Protein AF-A0A4Y9ZJU9-F1 (afdb_monomer_lite)

pLDDT: mean 82.93, std 13.5, range [43.5, 96.81]

Radius of gyration: 19.26 Å; chains: 1; bounding box: 42×37×60 Å

Foldseek 3Di:
DDDPPDDDDDPLQCCLCVVVVHDPPDPVSVLSSLQVVLQVVLVVVQVVLCVLPVPDRLPLSNVLSNLVSVLVVVVVVVVVVCVVVVNDDPCCVVVVVVSVVVSCLASVCSNVVSCVVSVVDAQVVNQAHPPCCVPVVCRGDDHD

Sequence (144 aa):
MYDEYKVPQTIARSIAWDVFRVKKGLLTSRYIQLYLCFAMSGFFHWMAAKLAYPEKTFYNTFAGFIWQASGIVIEDFAIWAGRKAGFTSPNWKYLGYVWFLVFISWSAPLYFDDCVEGGWLRPETWPVSLIHGVWKGEWKANTV

Secondary structure (DSSP, 8-state):
------PPPPHHHHIIIIIS-PPTT-HHHHHHHHHHHHHHHHHHHHHHHHHH-TT---HHHHHHHHHHHHHHHHHHHHHHHHHHTT---TTHHHHHHHHHHHHHHHHTHHHHHHHHHTTSS-GGGS---HHHHHHHS--SPPP-

Organism: NCBI:txid135208

Structure (mmCIF, N/CA/C/O backbone):
data_AF-A0A4Y9ZJU9-F1
#
_entry.id   AF-A0A4Y9ZJU9-F1
#
loop_
_atom_site.group_PDB
_atom_site.id
_atom_site.type_symbol
_atom_site.label_atom_id
_atom_site.label_alt_id
_atom_site.label_comp_id
_atom_site.label_asym_id
_atom_site.label_entity_id
_atom_site.label_seq_id
_atom_site.pdbx_PDB_ins_code
_atom_site.Cartn_x
_atom_site.Cartn_y
_atom_site.Cartn_z
_atom_site.occupancy
_atom_site.B_iso_or_equiv
_atom_site.auth_seq_id
_atom_site.auth_comp_id
_atom_site.auth_asym_id
_atom_site.auth_atom_id
_atom_site.pdbx_PDB_model_num
ATOM 1 N N . MET A 1 1 ? 17.619 14.387 37.044 1.00 44.12 1 MET A N 1
ATOM 2 C CA . MET A 1 1 ? 16.637 14.936 36.090 1.00 44.12 1 MET A CA 1
ATOM 3 C C . MET A 1 1 ? 16.894 14.214 34.780 1.00 44.12 1 MET A C 1
ATOM 5 O O . MET A 1 1 ? 17.839 14.563 34.093 1.00 44.12 1 MET A O 1
ATOM 9 N N . TYR A 1 2 ? 16.214 13.091 34.544 1.00 45.31 2 TYR A N 1
ATOM 10 C CA . TYR A 1 2 ? 16.385 12.342 33.299 1.00 45.31 2 TYR A CA 1
ATOM 11 C C . TYR A 1 2 ? 15.581 13.067 32.226 1.00 45.31 2 TYR A C 1
ATOM 13 O O . TYR A 1 2 ? 14.374 13.232 32.397 1.00 45.31 2 TYR A O 1
ATOM 21 N N . ASP A 1 3 ? 16.257 13.539 31.180 1.00 52.69 3 ASP A N 1
ATOM 22 C CA . ASP A 1 3 ? 15.590 14.006 29.971 1.00 52.69 3 ASP A CA 1
ATOM 23 C C . ASP A 1 3 ? 14.686 12.878 29.471 1.00 52.69 3 ASP A C 1
ATOM 25 O O . ASP A 1 3 ? 15.123 11.745 29.253 1.00 52.69 3 ASP A O 1
ATOM 29 N N . GLU A 1 4 ? 13.398 13.179 29.366 1.00 59.72 4 GLU A N 1
ATOM 30 C CA . GLU A 1 4 ? 12.387 12.267 28.860 1.00 59.72 4 GLU A CA 1
ATOM 31 C C . GLU A 1 4 ? 12.758 11.947 27.405 1.00 59.72 4 GLU A C 1
ATOM 33 O O . GLU A 1 4 ? 12.614 12.792 26.520 1.00 59.72 4 GLU A O 1
ATOM 38 N N . TYR A 1 5 ? 13.313 10.754 27.157 1.00 53.00 5 TYR A N 1
ATOM 39 C CA . TYR A 1 5 ? 13.677 10.303 25.815 1.00 53.00 5 TYR A CA 1
ATOM 40 C C . TYR A 1 5 ? 12.421 10.322 24.936 1.00 53.00 5 TYR A C 1
ATOM 42 O O . TYR A 1 5 ? 11.591 9.409 24.964 1.00 53.00 5 TYR A O 1
ATOM 50 N N . LYS A 1 6 ? 12.251 11.401 24.166 1.00 62.03 6 LYS A N 1
ATOM 51 C CA . LYS A 1 6 ? 11.165 11.523 23.200 1.00 62.03 6 LYS A CA 1
ATOM 52 C C . LYS A 1 6 ? 11.456 10.550 22.075 1.00 62.03 6 LYS A C 1
ATOM 54 O O . LYS A 1 6 ? 12.352 10.778 21.267 1.00 62.03 6 LYS A O 1
ATOM 59 N N . VAL A 1 7 ? 10.680 9.469 22.035 1.00 66.00 7 VAL A N 1
ATOM 60 C CA . VAL A 1 7 ? 10.719 8.495 20.944 1.00 66.00 7 VAL A CA 1
ATOM 61 C C . VAL A 1 7 ? 10.653 9.257 19.614 1.00 66.00 7 VAL A C 1
ATOM 63 O O . VAL A 1 7 ? 9.692 10.014 19.415 1.00 66.00 7 VAL A O 1
ATOM 66 N N . PRO A 1 8 ? 11.647 9.097 18.719 1.00 70.94 8 PRO A N 1
ATOM 67 C CA . PRO A 1 8 ? 11.668 9.816 17.458 1.00 70.94 8 PRO A CA 1
ATOM 68 C C . PRO A 1 8 ? 10.382 9.541 16.680 1.00 70.94 8 PRO A C 1
ATOM 70 O O . PRO A 1 8 ? 9.930 8.399 16.545 1.00 70.94 8 PRO A O 1
ATOM 73 N N . GLN A 1 9 ? 9.745 10.610 16.208 1.00 71.12 9 GLN A N 1
ATOM 74 C CA . GLN A 1 9 ? 8.537 10.481 15.410 1.00 71.12 9 GLN A CA 1
ATOM 75 C C . GLN A 1 9 ? 8.895 9.963 14.017 1.00 71.12 9 GLN A C 1
ATOM 77 O O . GLN A 1 9 ? 9.871 10.387 13.407 1.00 71.12 9 GLN A O 1
ATOM 82 N N . THR A 1 10 ? 8.084 9.049 13.489 1.00 79.88 10 THR A N 1
ATOM 83 C CA . THR A 1 10 ? 8.175 8.650 12.081 1.00 79.88 10 THR A CA 1
ATOM 84 C C . THR A 1 10 ? 7.789 9.827 11.184 1.00 79.88 10 THR A C 1
ATOM 86 O O . THR A 1 10 ? 6.868 10.561 11.542 1.00 79.88 10 THR A O 1
ATOM 89 N N . ILE A 1 11 ? 8.362 9.931 9.982 1.00 77.75 11 ILE A N 1
ATOM 90 C CA . ILE A 1 11 ? 8.065 11.002 9.006 1.00 77.75 11 ILE A CA 1
ATOM 91 C C . ILE A 1 11 ? 6.551 11.193 8.793 1.00 77.75 11 ILE A C 1
ATOM 93 O O . ILE A 1 11 ? 6.051 12.314 8.815 1.00 77.75 11 ILE A O 1
ATOM 97 N N . ALA A 1 12 ? 5.788 10.099 8.693 1.00 74.75 12 ALA A N 1
ATOM 98 C CA . ALA A 1 12 ? 4.332 10.156 8.538 1.00 74.75 12 ALA A CA 1
ATOM 99 C C . ALA A 1 12 ? 3.606 10.831 9.724 1.00 74.75 12 ALA A C 1
ATOM 101 O O . ALA A 1 12 ? 2.609 11.523 9.524 1.00 74.75 12 ALA A O 1
ATOM 102 N N . ARG A 1 13 ? 4.106 10.659 10.957 1.00 75.81 13 ARG A N 1
ATOM 103 C CA . ARG A 1 13 ? 3.551 11.285 12.172 1.00 75.81 13 ARG A CA 1
ATOM 104 C C . ARG A 1 13 ? 3.852 12.773 12.205 1.00 75.81 13 ARG A C 1
ATOM 106 O O . ARG A 1 13 ? 2.933 13.547 12.448 1.00 75.81 13 ARG A O 1
ATOM 113 N N . SER A 1 14 ? 5.084 13.154 11.878 1.00 74.44 14 SER A N 1
ATOM 114 C CA . SER A 1 14 ? 5.472 14.562 11.793 1.00 74.44 14 SER A CA 1
ATOM 115 C C . SER A 1 14 ? 4.656 15.301 10.735 1.00 74.44 14 SER A C 1
ATOM 117 O O . SER A 1 14 ? 4.092 16.353 11.007 1.00 74.44 14 SER A O 1
ATOM 119 N N . ILE A 1 15 ? 4.461 14.718 9.548 1.00 74.81 15 ILE A N 1
ATOM 120 C CA . ILE A 1 15 ? 3.600 15.335 8.529 1.00 74.81 15 ILE A CA 1
ATOM 121 C C . ILE A 1 15 ? 2.142 15.432 9.025 1.00 74.81 15 ILE A C 1
ATOM 123 O O . ILE A 1 15 ? 1.509 16.480 8.903 1.00 74.81 15 ILE A O 1
ATOM 127 N N . ALA A 1 16 ? 1.587 14.380 9.630 1.00 72.88 16 ALA A N 1
ATOM 128 C CA . ALA A 1 16 ? 0.199 14.405 10.095 1.00 72.88 16 ALA A CA 1
ATOM 129 C C . ALA A 1 16 ? -0.056 15.408 11.239 1.00 72.88 16 ALA A C 1
ATOM 131 O O . ALA A 1 16 ? -1.115 16.042 11.274 1.00 72.88 16 ALA A O 1
ATOM 132 N N . TRP A 1 17 ? 0.872 15.534 12.189 1.00 76.56 17 TRP A N 1
ATOM 133 C CA . TRP A 1 17 ? 0.678 16.331 13.405 1.00 76.56 17 TRP A CA 1
ATOM 134 C C . TRP A 1 17 ? 1.273 17.730 13.306 1.00 76.56 17 TRP A C 1
ATOM 136 O O . TRP A 1 17 ? 0.647 18.673 13.779 1.00 76.56 17 TRP A O 1
ATOM 146 N N . ASP A 1 18 ? 2.424 17.882 12.658 1.00 75.62 18 ASP A N 1
ATOM 147 C CA . ASP A 1 18 ? 3.143 19.156 12.622 1.00 75.62 18 ASP A CA 1
ATOM 148 C C . ASP A 1 18 ? 2.780 19.966 11.368 1.00 75.62 18 ASP A C 1
ATOM 150 O O . ASP A 1 18 ? 2.595 21.180 11.454 1.00 75.62 18 ASP A O 1
ATOM 154 N N . VAL A 1 19 ? 2.590 19.302 10.218 1.00 77.19 19 VAL A N 1
ATOM 155 C CA . VAL A 1 19 ? 2.203 19.969 8.957 1.00 77.19 19 VAL A CA 1
ATOM 156 C C . VAL A 1 19 ? 0.686 20.109 8.856 1.00 77.19 19 VAL A C 1
ATOM 158 O O . VAL A 1 19 ? 0.167 21.219 8.767 1.00 77.19 19 VAL A O 1
ATOM 161 N N . PHE A 1 20 ? -0.047 18.995 8.922 1.00 72.50 20 PHE A N 1
ATOM 162 C CA . PHE A 1 20 ? -1.508 19.013 8.786 1.00 72.50 20 PHE A CA 1
ATOM 163 C C . PHE A 1 20 ? -2.251 19.371 10.082 1.00 72.50 20 PHE A C 1
ATOM 165 O O . PHE A 1 20 ? -3.473 19.518 10.057 1.00 72.50 20 PHE A O 1
ATOM 172 N N . ARG A 1 21 ? -1.542 19.515 11.214 1.00 78.06 21 ARG A N 1
ATOM 173 C CA . ARG A 1 21 ? -2.106 19.875 12.532 1.00 78.06 21 ARG A CA 1
ATOM 174 C C . ARG A 1 21 ? -3.292 19.010 12.966 1.00 78.06 21 ARG A C 1
ATOM 176 O O . ARG A 1 21 ? -4.175 19.457 13.701 1.00 78.06 21 ARG A O 1
ATOM 183 N N . VAL A 1 22 ? -3.330 17.752 12.528 1.00 74.50 22 VAL A N 1
ATOM 184 C CA . VAL A 1 22 ? -4.433 16.848 12.859 1.00 74.50 22 VAL A CA 1
ATOM 185 C C . VAL A 1 22 ? -4.264 16.365 14.292 1.00 74.50 22 VAL A C 1
ATOM 187 O O . VAL A 1 22 ? -3.203 15.863 14.664 1.00 74.50 22 VAL A O 1
ATOM 190 N N . LYS A 1 23 ? -5.327 16.466 15.101 1.00 74.62 23 LYS A N 1
ATOM 191 C CA . LYS A 1 23 ? -5.296 15.977 16.484 1.00 74.62 23 LYS A CA 1
ATOM 192 C C . LYS A 1 23 ? -4.932 14.489 16.517 1.00 74.62 23 LYS A C 1
ATOM 194 O O . LYS A 1 23 ? -5.536 13.658 15.831 1.00 74.62 23 LYS A O 1
ATOM 199 N N . LYS A 1 24 ? -3.954 14.160 17.360 1.00 70.06 24 LYS A N 1
ATOM 200 C CA . LYS A 1 24 ? -3.533 12.785 17.636 1.00 70.06 24 LYS A CA 1
ATOM 201 C C . LYS A 1 24 ? -4.725 11.962 18.137 1.00 70.06 24 LYS A C 1
ATOM 203 O O . LYS A 1 24 ? -5.516 12.437 18.944 1.00 70.06 24 LYS A O 1
ATOM 208 N N . GLY A 1 25 ? -4.846 10.729 17.647 1.00 70.62 25 GLY A N 1
ATOM 209 C CA . GLY A 1 25 ? -5.914 9.800 18.036 1.00 70.62 25 GLY A CA 1
ATOM 210 C C . GLY A 1 25 ? -7.193 9.880 17.194 1.00 70.62 25 GLY A C 1
ATOM 211 O O . GLY A 1 25 ? -8.050 9.015 17.337 1.00 70.62 25 GLY A O 1
ATOM 212 N N . LEU A 1 26 ? -7.320 10.849 16.278 1.00 79.94 26 LEU A N 1
ATOM 213 C CA . LEU A 1 26 ? -8.428 10.868 15.317 1.00 79.94 26 LEU A CA 1
ATOM 214 C C . LEU A 1 26 ? -8.228 9.835 14.198 1.00 79.94 26 LEU A C 1
ATOM 216 O O . LEU A 1 26 ? -7.110 9.648 13.711 1.00 79.94 26 LEU A O 1
ATOM 220 N N . LEU A 1 27 ? -9.330 9.248 13.713 1.00 84.06 27 LEU A N 1
ATOM 221 C CA . LEU A 1 27 ? -9.330 8.351 12.544 1.00 84.06 27 LEU A CA 1
ATOM 222 C C . LEU A 1 27 ? -8.702 9.012 11.310 1.00 84.06 27 LEU A C 1
ATOM 224 O O . LEU A 1 27 ? -7.923 8.382 10.601 1.00 84.06 27 LEU A O 1
ATOM 228 N N . THR A 1 28 ? -8.948 10.307 11.109 1.00 79.94 28 THR A N 1
ATOM 229 C CA . THR A 1 28 ? -8.325 11.093 10.036 1.00 79.94 28 THR A CA 1
ATOM 230 C C . THR A 1 28 ? -6.800 11.113 10.152 1.00 79.94 28 THR A C 1
ATOM 232 O O . THR A 1 28 ? -6.108 10.964 9.151 1.00 79.94 28 THR A O 1
ATOM 235 N N . SER A 1 29 ? -6.254 11.220 11.371 1.00 81.75 29 SER A N 1
ATOM 236 C CA . SER A 1 29 ? -4.803 11.172 11.596 1.00 81.75 29 SER A CA 1
ATOM 237 C C . SER A 1 29 ? -4.229 9.801 11.238 1.00 81.75 29 SER A C 1
ATOM 239 O O . SER A 1 29 ? -3.146 9.727 10.658 1.00 81.75 29 SER A O 1
ATOM 241 N N . ARG A 1 30 ? -4.964 8.721 11.545 1.00 87.50 30 ARG A N 1
ATOM 242 C CA . ARG A 1 30 ? -4.581 7.350 11.181 1.00 87.50 30 ARG A CA 1
ATOM 243 C C . ARG A 1 30 ? -4.533 7.175 9.665 1.00 87.50 30 ARG A C 1
ATOM 245 O O . ARG A 1 30 ? -3.534 6.680 9.157 1.00 87.50 30 ARG A O 1
ATOM 252 N N . TYR A 1 31 ? -5.570 7.603 8.948 1.00 91.50 31 TYR A N 1
ATOM 253 C CA . TYR A 1 31 ? -5.626 7.434 7.495 1.00 91.50 31 TYR A CA 1
ATOM 254 C C . TYR A 1 31 ? -4.634 8.327 6.754 1.00 91.50 31 TYR A C 1
ATOM 256 O O . TYR A 1 31 ? -4.002 7.856 5.818 1.00 91.50 31 TYR A O 1
ATOM 264 N N . ILE A 1 32 ? -4.398 9.561 7.208 1.00 88.19 32 ILE A N 1
ATOM 265 C CA . ILE A 1 32 ? -3.332 10.401 6.641 1.00 88.19 32 ILE A CA 1
ATOM 266 C C . ILE A 1 32 ? -1.972 9.715 6.796 1.00 88.19 32 ILE A C 1
ATOM 268 O O . ILE A 1 32 ? -1.235 9.604 5.823 1.00 88.19 32 ILE A O 1
ATOM 272 N N . GLN A 1 33 ? -1.650 9.195 7.985 1.00 87.31 33 GLN A N 1
ATOM 273 C CA . GLN A 1 33 ? -0.395 8.464 8.200 1.00 87.31 33 GLN A CA 1
ATOM 274 C C . GLN A 1 33 ? -0.293 7.210 7.325 1.00 87.31 33 GLN A C 1
ATOM 276 O O . GLN A 1 33 ? 0.777 6.937 6.788 1.00 87.31 33 GLN A O 1
ATOM 281 N N . LEU A 1 34 ? -1.398 6.475 7.167 1.00 93.81 34 LEU A N 1
ATOM 282 C CA . LEU A 1 34 ? -1.476 5.284 6.325 1.00 93.81 34 LEU A CA 1
ATOM 283 C C . LEU A 1 34 ? -1.172 5.618 4.860 1.00 93.81 34 LEU A C 1
ATOM 285 O O . LEU A 1 34 ? -0.241 5.057 4.285 1.00 93.81 34 LEU A O 1
ATOM 289 N N . TYR A 1 35 ? -1.902 6.573 4.278 1.00 94.94 35 TYR A N 1
ATOM 290 C CA . TYR A 1 35 ? -1.689 6.988 2.892 1.00 94.94 35 TYR A CA 1
ATOM 291 C C . TYR A 1 35 ? -0.304 7.597 2.686 1.00 94.94 35 TYR A C 1
ATOM 293 O O . TYR A 1 35 ? 0.332 7.287 1.689 1.00 94.94 35 TYR A O 1
ATOM 301 N N . LEU A 1 36 ? 0.207 8.398 3.626 1.00 92.81 36 LEU A N 1
ATOM 302 C CA . LEU A 1 36 ? 1.567 8.937 3.534 1.00 92.81 36 LEU A CA 1
ATOM 303 C C . LEU A 1 36 ? 2.627 7.837 3.576 1.00 92.81 36 LEU A C 1
ATOM 305 O O . LEU A 1 36 ? 3.599 7.907 2.832 1.00 92.81 36 LEU A O 1
ATOM 309 N N . CYS A 1 37 ? 2.457 6.823 4.426 1.00 93.19 37 CYS A N 1
ATOM 310 C CA . CYS A 1 37 ? 3.390 5.704 4.513 1.00 93.19 37 CYS A CA 1
ATOM 311 C C . CYS A 1 37 ? 3.478 4.953 3.178 1.00 93.19 37 CYS A C 1
ATOM 313 O O . CYS A 1 37 ? 4.575 4.779 2.642 1.00 93.19 37 CYS A O 1
ATOM 315 N N . PHE A 1 38 ? 2.328 4.593 2.603 1.00 96.25 38 PHE A N 1
ATOM 316 C CA . PHE A 1 38 ? 2.274 3.918 1.308 1.00 96.25 38 PHE A CA 1
ATOM 317 C C . PHE A 1 38 ? 2.706 4.820 0.149 1.00 96.25 38 PHE A C 1
ATOM 319 O O . PHE A 1 38 ? 3.460 4.369 -0.705 1.00 96.25 38 PHE A O 1
ATOM 326 N N . ALA A 1 39 ? 2.317 6.096 0.142 1.00 95.75 39 ALA A N 1
ATOM 327 C CA . ALA A 1 39 ? 2.737 7.050 -0.881 1.00 95.75 39 ALA A CA 1
ATOM 328 C C . ALA A 1 39 ? 4.257 7.249 -0.877 1.00 95.75 39 ALA A C 1
ATOM 330 O O . ALA A 1 39 ? 4.876 7.198 -1.932 1.00 95.75 39 ALA A O 1
ATOM 331 N N . MET A 1 40 ? 4.888 7.413 0.292 1.00 95.06 40 MET A N 1
ATOM 332 C CA . MET A 1 40 ? 6.350 7.512 0.370 1.00 95.06 40 MET A CA 1
ATOM 333 C C . MET A 1 40 ? 7.021 6.221 -0.103 1.00 95.06 40 MET A C 1
ATOM 335 O O . MET A 1 40 ? 7.969 6.277 -0.880 1.00 95.06 40 MET A O 1
ATOM 339 N N . SER A 1 41 ? 6.522 5.058 0.327 1.00 94.62 41 SER A N 1
ATOM 340 C CA . SER A 1 41 ? 7.080 3.771 -0.095 1.00 94.62 41 SER A CA 1
ATOM 341 C C . SER A 1 41 ? 6.964 3.568 -1.610 1.00 94.62 41 SER A C 1
ATOM 343 O O . SER A 1 41 ? 7.963 3.262 -2.262 1.00 94.62 41 SER A O 1
ATOM 345 N N . GLY A 1 42 ? 5.789 3.830 -2.187 1.00 95.38 42 GLY A N 1
ATOM 346 C CA . GLY A 1 42 ? 5.562 3.761 -3.627 1.00 95.38 42 GLY A CA 1
ATOM 347 C C . GLY A 1 42 ? 6.393 4.778 -4.401 1.00 95.38 42 GLY A C 1
ATOM 348 O O . GLY A 1 42 ? 6.930 4.445 -5.452 1.00 95.38 42 GLY A O 1
ATOM 349 N N . PHE A 1 43 ? 6.562 5.993 -3.871 1.00 96.12 43 PHE A N 1
ATOM 350 C CA . PHE A 1 43 ? 7.393 7.026 -4.488 1.00 96.12 43 PHE A CA 1
ATOM 351 C C . PHE A 1 43 ? 8.856 6.589 -4.582 1.00 96.12 43 PHE A C 1
ATOM 353 O O . PHE A 1 43 ? 9.464 6.743 -5.636 1.00 96.12 43 PHE A O 1
ATOM 360 N N . PHE A 1 44 ? 9.415 5.992 -3.523 1.00 96.06 44 PHE A N 1
ATOM 361 C CA . PHE A 1 44 ? 10.789 5.488 -3.563 1.00 96.06 44 PHE A CA 1
ATOM 362 C C . PHE A 1 44 ? 10.964 4.327 -4.547 1.00 96.06 44 PHE A C 1
ATOM 364 O O . PHE A 1 44 ? 11.957 4.310 -5.272 1.00 96.06 44 PHE A O 1
ATOM 371 N N . HIS A 1 45 ? 10.003 3.399 -4.627 1.00 94.62 45 HIS A N 1
ATOM 372 C CA . HIS A 1 45 ? 10.049 2.309 -5.611 1.00 94.62 45 HIS A CA 1
ATOM 373 C C . HIS A 1 45 ? 9.944 2.837 -7.045 1.00 94.62 45 HIS A C 1
ATOM 375 O O . HIS A 1 45 ? 10.750 2.469 -7.896 1.00 94.62 45 HIS A O 1
ATOM 381 N N . TRP A 1 46 ? 9.004 3.749 -7.295 1.00 95.12 46 TRP A N 1
ATOM 382 C CA . TRP A 1 46 ? 8.847 4.409 -8.588 1.00 95.12 46 TRP A CA 1
ATOM 383 C C . TRP A 1 46 ? 10.101 5.194 -8.991 1.00 95.12 46 TRP A C 1
ATOM 385 O O . TRP A 1 46 ? 10.577 5.066 -10.114 1.00 95.12 46 TRP A O 1
ATOM 395 N N . MET A 1 47 ? 10.677 5.973 -8.072 1.00 95.50 47 MET A N 1
ATOM 396 C CA . MET A 1 47 ? 11.880 6.761 -8.333 1.00 95.50 47 MET A CA 1
ATOM 397 C C . MET A 1 47 ? 13.080 5.860 -8.642 1.00 95.50 47 MET A C 1
ATOM 399 O O . MET A 1 47 ? 13.807 6.129 -9.594 1.00 95.50 47 MET A O 1
ATOM 403 N N . ALA A 1 48 ? 13.273 4.774 -7.887 1.00 93.31 48 ALA A N 1
ATOM 404 C CA . ALA A 1 48 ? 14.329 3.801 -8.162 1.00 93.31 48 ALA A CA 1
ATOM 405 C C 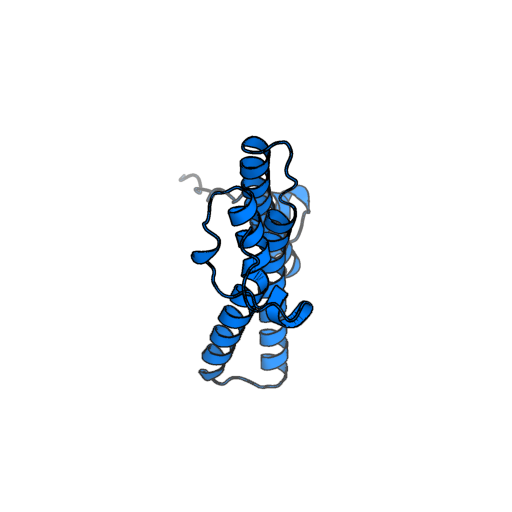. ALA A 1 48 ? 14.161 3.157 -9.550 1.00 93.31 48 ALA A C 1
ATOM 407 O O . ALA A 1 48 ? 15.121 3.086 -10.316 1.00 93.31 48 ALA A O 1
ATOM 408 N N . ALA A 1 49 ? 12.933 2.767 -9.899 1.00 91.81 49 ALA A N 1
ATOM 409 C CA . ALA A 1 49 ? 12.591 2.221 -11.207 1.00 91.81 49 ALA A CA 1
ATOM 410 C C . ALA A 1 49 ? 12.869 3.224 -12.342 1.00 91.81 49 ALA A C 1
ATOM 412 O O . ALA A 1 49 ? 13.531 2.894 -13.325 1.00 91.81 49 ALA A O 1
ATOM 413 N N . LYS A 1 50 ? 12.435 4.478 -12.174 1.00 92.31 50 LYS A N 1
ATOM 414 C CA . LYS A 1 50 ? 12.625 5.564 -13.143 1.00 92.31 50 LYS A CA 1
ATOM 415 C C . LYS A 1 50 ? 14.095 5.944 -13.335 1.00 92.31 50 LYS A C 1
ATOM 417 O O . LYS A 1 50 ? 14.478 6.316 -14.437 1.00 92.31 50 LYS A O 1
ATOM 422 N N . LEU A 1 51 ? 14.917 5.849 -12.288 1.00 93.81 51 LEU A N 1
ATOM 423 C CA . LEU A 1 51 ? 16.365 6.059 -12.388 1.00 93.81 51 LEU A CA 1
ATOM 424 C C . LEU A 1 51 ? 17.062 4.926 -13.151 1.00 93.81 51 LEU A C 1
ATOM 426 O O . LEU A 1 51 ? 18.035 5.187 -13.851 1.00 93.81 51 LEU A O 1
ATOM 430 N N . ALA A 1 52 ? 16.567 3.691 -13.030 1.00 92.44 52 ALA A N 1
ATOM 431 C CA . ALA A 1 52 ? 17.090 2.548 -13.774 1.00 92.44 52 ALA A CA 1
ATOM 432 C C . ALA A 1 52 ? 16.670 2.566 -15.255 1.00 92.44 52 ALA A C 1
ATOM 434 O O . ALA A 1 52 ? 17.486 2.241 -16.114 1.00 92.44 52 ALA A O 1
ATOM 435 N N . TYR A 1 53 ? 15.430 2.977 -15.549 1.00 92.88 53 TYR A N 1
ATOM 436 C CA . TYR A 1 53 ? 14.875 3.056 -16.907 1.00 92.88 53 TYR A CA 1
ATOM 437 C C . TYR A 1 53 ? 14.145 4.394 -17.132 1.00 92.88 53 TYR A C 1
ATOM 439 O O . TYR A 1 53 ? 12.918 4.479 -16.982 1.00 92.88 53 TYR A O 1
ATOM 447 N N . PRO A 1 54 ? 14.881 5.469 -17.473 1.00 91.56 54 PRO A N 1
ATOM 448 C CA . PRO A 1 54 ? 14.330 6.819 -17.623 1.00 91.56 54 PRO A CA 1
ATOM 449 C C . PRO A 1 54 ? 13.241 6.954 -18.690 1.00 91.56 54 PRO A C 1
ATOM 451 O O . PRO A 1 54 ? 12.412 7.861 -18.615 1.00 91.56 54 PRO A O 1
ATOM 454 N N . GLU A 1 55 ? 13.206 6.063 -19.672 1.00 91.00 55 GLU A N 1
ATOM 455 C CA . GLU A 1 55 ? 12.231 6.029 -20.759 1.00 91.00 55 GLU A CA 1
ATOM 456 C C . GLU A 1 55 ? 10.868 5.444 -20.348 1.00 91.00 55 GLU A C 1
ATOM 458 O O . GLU A 1 55 ? 9.859 5.751 -20.981 1.00 91.00 55 GLU A O 1
ATOM 463 N N . LYS A 1 56 ? 10.801 4.673 -19.254 1.00 88.62 56 LYS A N 1
ATOM 464 C CA . LYS A 1 56 ? 9.577 3.993 -18.786 1.00 88.62 56 LYS A CA 1
ATOM 465 C C . LYS A 1 56 ? 8.831 4.800 -17.730 1.00 88.62 56 LYS A C 1
ATOM 467 O O . LYS A 1 56 ? 9.417 5.639 -17.046 1.00 88.62 56 LYS A O 1
ATOM 472 N N . THR A 1 57 ? 7.517 4.613 -17.602 1.00 87.88 57 THR A N 1
ATOM 473 C CA . THR A 1 57 ? 6.699 5.432 -16.679 1.00 87.88 57 THR A CA 1
ATOM 474 C C . THR A 1 57 ? 6.587 4.840 -15.277 1.00 87.88 57 THR A C 1
ATOM 476 O O . THR A 1 57 ? 6.640 5.606 -14.314 1.00 87.88 57 THR A O 1
ATOM 479 N N . PHE A 1 58 ? 6.444 3.515 -15.166 1.00 89.12 58 PHE A N 1
ATOM 480 C CA . PHE A 1 58 ? 6.210 2.775 -13.919 1.00 89.12 58 PHE A CA 1
ATOM 481 C C . PHE A 1 58 ? 5.068 3.338 -13.051 1.00 89.12 58 PHE A C 1
ATOM 483 O O . PHE A 1 58 ? 5.137 3.369 -11.820 1.00 89.12 58 PHE A O 1
ATOM 490 N N . TYR A 1 59 ? 4.020 3.865 -13.693 1.00 87.94 59 TYR A N 1
ATOM 491 C CA . TYR A 1 59 ? 2.886 4.471 -12.989 1.00 87.94 59 TYR A CA 1
ATOM 492 C C . TYR A 1 59 ? 2.169 3.461 -12.083 1.00 87.94 59 TYR A C 1
ATOM 494 O O . TYR A 1 59 ? 1.731 3.816 -10.981 1.00 87.94 59 TYR A O 1
ATOM 502 N N . ASN A 1 60 ? 2.070 2.204 -12.526 1.00 89.44 60 ASN A N 1
ATOM 503 C CA . ASN A 1 60 ? 1.327 1.184 -11.801 1.00 89.44 60 ASN A CA 1
ATOM 504 C C . ASN A 1 60 ? 2.012 0.839 -10.474 1.00 89.44 60 ASN A C 1
ATOM 506 O O . ASN A 1 60 ? 1.317 0.607 -9.489 1.00 89.44 60 ASN A O 1
ATOM 510 N N . THR A 1 61 ? 3.345 0.927 -10.405 1.00 91.81 61 THR A N 1
ATOM 511 C CA . THR A 1 61 ? 4.129 0.768 -9.177 1.00 91.81 61 THR A CA 1
ATOM 512 C C . THR A 1 61 ? 3.608 1.712 -8.105 1.00 91.81 61 THR A C 1
ATOM 514 O O . THR A 1 61 ? 3.182 1.262 -7.046 1.00 91.81 61 THR A O 1
ATOM 517 N N . PHE A 1 62 ? 3.558 3.020 -8.374 1.00 93.62 62 PHE A N 1
ATOM 518 C CA . PHE A 1 62 ? 3.056 3.984 -7.393 1.00 93.62 62 PHE A CA 1
ATOM 519 C C . PHE A 1 62 ? 1.574 3.743 -7.063 1.00 93.62 62 PHE A C 1
ATOM 521 O O . PHE A 1 62 ? 1.194 3.725 -5.888 1.00 93.62 62 PHE A O 1
ATOM 528 N N . ALA A 1 63 ? 0.744 3.503 -8.085 1.00 93.12 63 ALA A N 1
ATOM 529 C CA . ALA A 1 63 ? -0.679 3.229 -7.905 1.00 93.12 63 ALA A CA 1
ATOM 530 C C . ALA A 1 63 ? -0.932 1.986 -7.031 1.00 93.12 63 ALA A C 1
ATOM 532 O O . ALA A 1 63 ? -1.811 2.011 -6.171 1.00 93.12 63 ALA A O 1
ATOM 533 N N . GLY A 1 64 ? -0.136 0.927 -7.193 1.00 92.06 64 GLY A N 1
ATOM 534 C CA . GLY A 1 64 ? -0.224 -0.314 -6.427 1.00 92.06 64 GLY A CA 1
ATOM 535 C C . GLY A 1 64 ? -0.029 -0.093 -4.930 1.00 92.06 64 GLY A C 1
ATOM 536 O O . GLY A 1 64 ? -0.794 -0.632 -4.130 1.00 92.06 64 GLY A O 1
ATOM 537 N N . PHE A 1 65 ? 0.920 0.765 -4.539 1.00 96.06 65 PHE A N 1
ATOM 538 C CA . PHE A 1 65 ? 1.112 1.140 -3.134 1.00 96.06 65 PHE A CA 1
ATOM 539 C C . PHE A 1 65 ? -0.067 1.955 -2.587 1.00 96.06 65 PHE A C 1
ATOM 541 O O . PHE A 1 65 ? -0.519 1.692 -1.473 1.00 96.06 65 PHE A O 1
ATOM 548 N N . ILE A 1 66 ? -0.613 2.905 -3.356 1.00 96.75 66 ILE A N 1
ATOM 549 C CA . ILE A 1 66 ? -1.811 3.654 -2.936 1.00 96.75 66 ILE A CA 1
ATOM 550 C C . ILE A 1 66 ? -3.005 2.714 -2.741 1.00 96.75 66 ILE A C 1
ATOM 552 O O . ILE A 1 66 ? -3.725 2.839 -1.747 1.00 96.75 66 ILE A O 1
ATOM 556 N N . TRP A 1 67 ? -3.171 1.724 -3.621 1.00 95.75 67 TRP A N 1
ATOM 557 C CA . TRP A 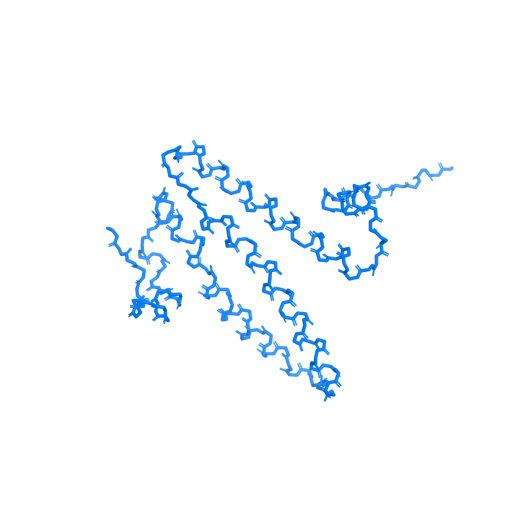1 67 ? -4.220 0.720 -3.478 1.00 95.75 67 TRP A CA 1
ATOM 558 C C . TRP A 1 67 ? -4.088 -0.090 -2.189 1.00 95.75 67 TRP A C 1
ATOM 560 O O . TRP A 1 67 ? -5.112 -0.355 -1.569 1.00 95.75 67 TRP A O 1
ATOM 570 N N . GLN A 1 68 ? -2.881 -0.399 -1.704 1.00 96.62 68 GLN A N 1
ATOM 571 C CA . GLN A 1 68 ? -2.724 -1.062 -0.399 1.00 96.62 68 GLN A CA 1
ATOM 572 C C . GLN A 1 68 ? -3.329 -0.239 0.751 1.00 96.62 68 GLN A C 1
ATOM 574 O O . GLN A 1 68 ? -4.048 -0.781 1.593 1.00 96.62 68 GLN A O 1
ATOM 579 N N . ALA A 1 69 ? -3.113 1.082 0.761 1.00 96.56 69 ALA A N 1
ATOM 580 C CA . ALA A 1 69 ? -3.740 1.965 1.745 1.00 96.56 69 ALA A CA 1
ATOM 581 C C . ALA A 1 69 ? -5.273 1.956 1.617 1.00 96.56 69 ALA A C 1
ATOM 583 O O . ALA A 1 69 ? -5.979 1.867 2.623 1.00 96.56 69 ALA A O 1
ATOM 584 N N . SER A 1 70 ? -5.799 2.005 0.390 1.00 96.81 70 SER A N 1
ATOM 585 C CA . SER A 1 70 ? -7.242 1.941 0.138 1.00 96.81 70 SER A CA 1
ATOM 586 C C . SER A 1 70 ? -7.858 0.601 0.555 1.00 96.81 70 SER A C 1
ATOM 588 O O . SER A 1 70 ? -8.929 0.601 1.156 1.00 96.81 70 SER A O 1
ATOM 590 N N . GLY A 1 71 ? -7.174 -0.521 0.318 1.00 96.56 71 GLY A N 1
ATOM 591 C CA . GLY A 1 71 ? -7.611 -1.855 0.740 1.00 96.56 71 GLY A CA 1
ATOM 592 C C . GLY A 1 71 ? -7.780 -1.964 2.253 1.00 96.56 71 GLY A C 1
ATOM 593 O O . GLY A 1 71 ? -8.803 -2.460 2.723 1.00 96.56 71 GLY A O 1
ATOM 594 N N . ILE A 1 72 ? -6.837 -1.405 3.016 1.00 96.44 72 ILE A N 1
ATOM 595 C CA . ILE A 1 72 ? -6.913 -1.346 4.484 1.00 96.44 72 ILE A CA 1
ATOM 596 C C . ILE A 1 72 ? -8.094 -0.476 4.942 1.00 96.44 72 ILE A C 1
ATOM 598 O O . ILE A 1 72 ? -8.816 -0.853 5.861 1.00 96.44 72 ILE A O 1
ATOM 602 N N . VAL A 1 73 ? -8.346 0.666 4.291 1.00 96.19 73 VAL A N 1
ATOM 603 C CA . VAL A 1 73 ? -9.503 1.521 4.625 1.00 96.19 73 VAL A CA 1
ATOM 604 C C . VAL A 1 73 ? -10.833 0.818 4.335 1.00 96.19 73 VAL A C 1
ATOM 606 O O . VAL A 1 73 ? -11.776 0.945 5.119 1.00 96.19 73 VAL A O 1
ATOM 609 N N . ILE A 1 74 ? -10.917 0.069 3.232 1.00 96.19 74 ILE A N 1
ATOM 610 C CA . ILE A 1 74 ? -12.094 -0.741 2.890 1.00 96.19 74 ILE A CA 1
ATOM 611 C C . ILE A 1 74 ? -12.313 -1.831 3.946 1.00 96.19 74 ILE A C 1
ATOM 613 O O . ILE A 1 74 ? -13.436 -1.996 4.426 1.00 96.19 74 ILE A O 1
ATOM 617 N N . GLU A 1 75 ? -11.250 -2.526 4.357 1.00 95.56 75 GLU A N 1
ATOM 618 C CA . GLU A 1 75 ? -11.303 -3.533 5.422 1.00 95.56 75 GLU A CA 1
ATOM 619 C C . GLU A 1 75 ? -11.776 -2.930 6.752 1.00 95.56 75 GLU A C 1
ATOM 621 O O . GLU A 1 75 ? -12.707 -3.442 7.376 1.00 95.56 75 GLU A O 1
ATOM 626 N N . ASP A 1 76 ? -11.198 -1.796 7.158 1.00 94.81 76 ASP A N 1
ATOM 627 C CA . ASP A 1 76 ? -11.589 -1.055 8.359 1.00 94.81 76 ASP A CA 1
ATOM 628 C C . ASP A 1 76 ? -13.082 -0.678 8.337 1.00 94.81 76 ASP A C 1
ATOM 630 O O . ASP A 1 76 ? -13.785 -0.825 9.344 1.00 94.81 76 ASP A O 1
ATOM 634 N N . PHE A 1 77 ? -13.583 -0.207 7.189 1.00 93.88 77 PHE A N 1
ATOM 635 C CA . PHE A 1 77 ? -14.995 0.130 7.014 1.00 93.88 77 PHE A CA 1
ATOM 636 C C . PHE A 1 77 ? -15.894 -1.107 7.113 1.00 93.88 77 PHE A C 1
ATOM 638 O O . PHE A 1 77 ? -16.914 -1.062 7.805 1.00 93.88 77 PHE A O 1
ATOM 645 N N . ALA A 1 78 ? -15.506 -2.221 6.487 1.00 94.12 78 ALA A N 1
ATOM 646 C CA . ALA A 1 78 ? -16.240 -3.480 6.566 1.00 94.12 78 ALA A CA 1
ATOM 647 C C . ALA A 1 78 ? -16.295 -4.018 8.007 1.00 94.12 78 ALA A C 1
ATOM 649 O O . ALA A 1 78 ? -17.362 -4.416 8.477 1.00 94.12 78 ALA A O 1
ATOM 650 N N . ILE A 1 79 ? -15.181 -3.954 8.747 1.00 93.25 79 ILE A N 1
ATOM 651 C CA . ILE A 1 79 ? -15.122 -4.331 10.167 1.00 93.25 79 ILE A CA 1
ATOM 652 C C . ILE A 1 79 ? -16.042 -3.433 11.000 1.00 93.25 79 ILE A C 1
ATOM 654 O O . ILE A 1 79 ? -16.790 -3.928 11.848 1.00 93.25 79 ILE A O 1
ATOM 658 N N . TRP A 1 80 ? -16.009 -2.117 10.775 1.00 93.31 80 TRP A N 1
ATOM 659 C CA . TRP A 1 80 ? -16.883 -1.173 11.472 1.00 93.31 80 TRP A CA 1
ATOM 660 C C . TRP A 1 80 ? -18.365 -1.458 11.200 1.00 93.31 80 TRP A C 1
ATOM 662 O O . TRP A 1 80 ? -19.152 -1.564 12.144 1.00 93.31 80 TRP A O 1
ATOM 672 N N . ALA A 1 81 ? -18.737 -1.634 9.930 1.00 93.75 81 ALA A N 1
ATOM 673 C CA . ALA A 1 81 ? -20.106 -1.927 9.524 1.00 93.75 81 ALA A CA 1
ATOM 674 C C . ALA A 1 81 ? -20.578 -3.264 10.110 1.00 93.75 81 ALA A C 1
ATOM 676 O O . ALA A 1 81 ? -21.675 -3.343 10.664 1.00 93.75 81 ALA A O 1
ATOM 677 N N . GLY A 1 82 ? -19.724 -4.289 10.070 1.00 93.31 82 GLY A N 1
ATOM 678 C CA . GLY A 1 82 ? -20.043 -5.604 10.606 1.00 93.31 82 GLY A CA 1
ATOM 679 C C . GLY A 1 82 ? -20.266 -5.588 12.118 1.00 93.31 82 GLY A C 1
ATOM 680 O O . GLY A 1 82 ? -21.258 -6.129 12.606 1.00 93.31 82 GLY A O 1
ATOM 681 N N . ARG A 1 83 ? -19.413 -4.876 12.866 1.00 92.31 83 ARG A N 1
ATOM 682 C CA . ARG A 1 83 ? -19.603 -4.669 14.313 1.00 92.31 83 ARG A CA 1
ATOM 683 C C . ARG A 1 83 ? -20.907 -3.937 14.616 1.00 92.31 83 ARG A C 1
ATOM 685 O O . ARG A 1 83 ? -21.612 -4.321 15.544 1.00 92.31 83 ARG A O 1
ATOM 692 N N . LYS A 1 84 ? -21.253 -2.918 13.821 1.00 93.81 84 LYS A N 1
ATOM 693 C CA . LYS A 1 84 ? -22.513 -2.174 13.966 1.00 93.81 84 LYS A CA 1
ATOM 694 C C . LYS A 1 84 ? -23.743 -3.037 13.659 1.00 93.81 84 LYS A C 1
ATOM 696 O O . LYS A 1 84 ? -24.787 -2.825 14.264 1.00 93.81 84 LYS A O 1
ATOM 701 N N . ALA A 1 85 ? -23.603 -4.024 12.777 1.00 93.75 85 ALA A N 1
ATOM 702 C CA . ALA A 1 85 ? -24.628 -5.020 12.471 1.00 93.75 85 ALA A CA 1
ATOM 703 C C . ALA A 1 85 ? -24.700 -6.180 13.490 1.00 93.75 85 ALA A C 1
ATOM 705 O O . ALA A 1 85 ? -25.518 -7.080 13.327 1.00 93.75 85 ALA A O 1
ATOM 706 N N . GLY A 1 86 ? -23.870 -6.176 14.543 1.00 92.75 86 GLY A N 1
ATOM 707 C CA . GLY A 1 86 ? -23.880 -7.202 15.592 1.00 92.75 86 GLY A CA 1
ATOM 708 C C . GLY A 1 86 ? -23.030 -8.441 15.290 1.00 92.75 86 GLY A C 1
ATOM 709 O O . GLY A 1 86 ? -23.084 -9.420 16.034 1.00 92.75 86 GLY A O 1
ATOM 710 N N . PHE A 1 87 ? -22.207 -8.421 14.238 1.00 89.56 87 PHE A N 1
ATOM 711 C CA . PHE A 1 87 ? -21.300 -9.522 13.925 1.00 89.56 87 PHE A CA 1
ATOM 712 C C . PHE A 1 87 ? -20.078 -9.510 14.858 1.00 89.56 87 PHE A C 1
ATOM 714 O O . PHE A 1 87 ? -19.159 -8.709 14.696 1.00 89.56 87 PHE A O 1
ATOM 721 N N . THR A 1 88 ? -20.051 -10.424 15.834 1.00 86.19 88 THR A N 1
ATOM 722 C CA . THR A 1 88 ? -18.995 -10.500 16.870 1.00 86.19 88 THR A CA 1
ATOM 723 C C . THR A 1 88 ? -18.240 -11.833 16.912 1.00 86.19 88 THR A C 1
ATOM 725 O O . THR A 1 88 ? -17.352 -12.013 17.742 1.00 86.19 88 THR A O 1
ATOM 728 N N . SER A 1 89 ? -18.553 -12.769 16.008 1.00 89.12 89 SER A N 1
ATOM 729 C CA . SER A 1 89 ? -17.922 -14.095 15.972 1.00 89.12 89 SER A CA 1
ATOM 730 C C . SER A 1 89 ? -16.395 -14.030 15.767 1.00 89.12 89 SER A C 1
ATOM 732 O O . SER A 1 89 ? -15.920 -13.357 14.850 1.00 89.12 89 SER A O 1
ATOM 734 N N . PRO A 1 90 ? -15.597 -14.805 16.524 1.00 80.19 90 PRO A N 1
ATOM 735 C CA . PRO A 1 90 ? -14.156 -14.929 16.288 1.00 80.19 90 PRO A CA 1
ATOM 736 C C . PRO A 1 90 ? -13.799 -15.477 14.897 1.00 80.19 90 PRO A C 1
ATOM 738 O O . PRO A 1 9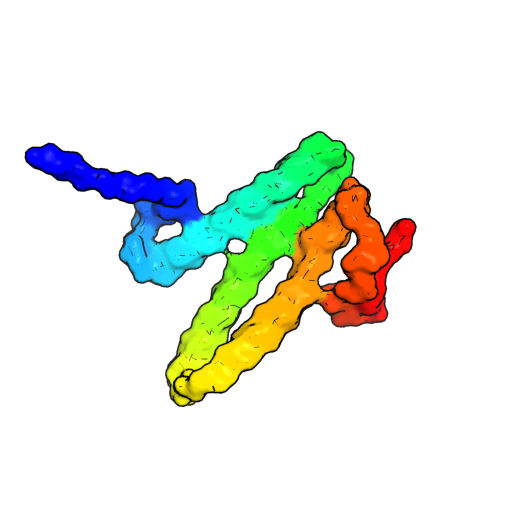0 ? -12.682 -15.276 14.419 1.00 80.19 90 PRO A O 1
ATOM 741 N N . ASN A 1 91 ? -14.738 -16.157 14.229 1.00 88.75 91 ASN A N 1
ATOM 742 C CA . ASN A 1 91 ? -14.521 -16.769 12.917 1.00 88.75 91 ASN A CA 1
ATOM 743 C C . ASN A 1 91 ? -14.459 -15.742 11.773 1.00 88.75 91 ASN A C 1
ATOM 745 O O . ASN A 1 91 ? -13.980 -16.076 10.691 1.00 88.75 91 ASN A O 1
ATOM 749 N N . TRP A 1 92 ? -14.844 -14.481 12.002 1.00 88.38 92 TRP A N 1
ATOM 750 C CA . TRP A 1 92 ? -14.723 -13.420 10.992 1.00 88.38 92 TRP A CA 1
ATOM 751 C C . TRP A 1 92 ? -13.271 -13.146 10.569 1.00 88.38 92 TRP A C 1
ATOM 753 O O . TRP A 1 92 ? -13.043 -12.627 9.479 1.00 88.38 92 TRP A O 1
ATOM 763 N N . LYS A 1 93 ? -12.278 -13.581 11.360 1.00 87.81 93 LYS A N 1
ATOM 764 C CA . LYS A 1 93 ? -10.857 -13.534 10.975 1.00 87.81 93 LYS A CA 1
ATOM 765 C C . LYS A 1 93 ? -10.559 -14.288 9.672 1.00 87.81 93 LYS A C 1
ATOM 767 O O . LYS A 1 93 ? -9.716 -13.850 8.901 1.00 87.81 93 LYS A O 1
ATOM 772 N N . TYR A 1 94 ? -11.264 -15.392 9.404 1.00 92.75 94 TYR A N 1
ATOM 773 C CA . TYR A 1 94 ? -11.071 -16.165 8.175 1.00 92.75 94 TYR A CA 1
ATOM 774 C C . TYR A 1 94 ? -11.554 -15.390 6.953 1.00 92.75 94 TYR A C 1
ATOM 776 O O . TYR A 1 94 ? -10.895 -15.414 5.920 1.00 92.75 94 TYR A O 1
ATOM 784 N N . LEU A 1 95 ? -12.653 -14.644 7.093 1.00 92.19 95 LEU A N 1
ATOM 785 C CA . LEU A 1 95 ? -13.117 -13.740 6.046 1.00 92.19 95 LEU A CA 1
ATOM 786 C C . LEU A 1 95 ? -12.104 -12.615 5.796 1.00 92.19 95 LEU A C 1
ATOM 788 O O . LEU A 1 95 ? -11.866 -12.280 4.643 1.00 92.19 95 LEU A O 1
ATOM 792 N N . GLY A 1 96 ? -11.461 -12.098 6.848 1.00 92.81 96 GLY A N 1
ATOM 793 C CA . GLY A 1 96 ? -10.344 -11.154 6.725 1.00 92.81 96 GLY A CA 1
ATOM 794 C C . GLY A 1 96 ? -9.158 -11.731 5.942 1.00 92.81 96 GLY A C 1
ATOM 795 O O . GLY A 1 96 ? -8.645 -11.079 5.040 1.00 92.81 96 GLY A O 1
ATOM 796 N N . TYR A 1 97 ? -8.765 -12.983 6.201 1.00 94.12 97 TYR A N 1
ATOM 797 C CA . TYR A 1 97 ? -7.713 -13.642 5.413 1.00 94.12 97 TYR A CA 1
ATOM 798 C C . TYR A 1 97 ? -8.109 -13.849 3.952 1.00 94.12 97 TYR A C 1
ATOM 800 O O . TYR A 1 97 ? -7.299 -13.603 3.063 1.00 94.12 97 TYR A O 1
ATOM 808 N N . VAL A 1 98 ? -9.350 -14.271 3.694 1.00 94.06 98 VAL A N 1
ATOM 809 C CA . VAL A 1 98 ? -9.867 -14.403 2.325 1.00 94.06 98 VAL A CA 1
ATOM 810 C C . VAL A 1 98 ? -9.863 -13.045 1.626 1.00 94.06 98 VAL A C 1
ATOM 812 O O . VAL A 1 98 ? -9.377 -12.951 0.504 1.00 94.06 98 VAL A O 1
ATOM 815 N N . TRP A 1 99 ? -10.335 -11.992 2.296 1.00 94.94 99 TRP A N 1
ATOM 816 C CA . TRP A 1 99 ? -10.282 -10.622 1.792 1.00 94.94 99 TRP A CA 1
ATOM 817 C C . TRP A 1 99 ? -8.854 -10.206 1.449 1.00 94.94 99 TRP A C 1
ATOM 819 O O . TRP A 1 99 ? -8.612 -9.784 0.324 1.00 94.94 99 TRP A O 1
ATOM 829 N N . PHE A 1 100 ? -7.909 -10.374 2.376 1.00 95.00 100 PHE A N 1
ATOM 830 C CA . PHE A 1 100 ? -6.511 -10.026 2.154 1.00 95.00 100 PHE A CA 1
ATOM 831 C C . PHE A 1 100 ? -5.934 -10.756 0.938 1.00 95.00 100 PHE A C 1
ATOM 833 O O . PHE A 1 100 ? -5.346 -10.111 0.076 1.00 95.00 100 PHE A O 1
ATOM 840 N N . LEU A 1 101 ? -6.139 -12.074 0.832 1.00 92.75 101 LEU A N 1
ATOM 841 C CA . LEU A 1 101 ? -5.643 -12.871 -0.293 1.00 92.75 101 LEU A CA 1
ATOM 842 C C . LEU A 1 101 ? -6.267 -12.434 -1.621 1.00 92.75 101 LEU A C 1
ATOM 844 O O . LEU A 1 101 ? -5.556 -12.250 -2.603 1.00 92.75 101 LEU A O 1
ATOM 848 N N . VAL A 1 102 ? -7.580 -12.210 -1.652 1.00 91.69 102 VAL A N 1
ATOM 849 C CA . VAL A 1 102 ? -8.262 -11.722 -2.856 1.00 91.69 102 VAL A CA 1
ATOM 850 C C . VAL A 1 102 ? -7.762 -10.329 -3.231 1.00 91.69 102 VAL A C 1
ATOM 852 O O . VAL A 1 102 ? -7.426 -10.095 -4.388 1.00 91.69 102 VAL A O 1
ATOM 855 N N . PHE A 1 103 ? -7.669 -9.416 -2.265 1.00 94.12 103 PHE A N 1
ATOM 856 C CA . PHE A 1 103 ? -7.258 -8.037 -2.489 1.00 94.12 103 PHE A CA 1
ATOM 857 C C . PHE A 1 103 ? -5.800 -7.939 -2.944 1.00 94.12 103 PHE A C 1
ATOM 859 O O . PHE A 1 103 ? -5.502 -7.209 -3.892 1.00 94.12 103 PHE A O 1
ATOM 866 N N . ILE A 1 104 ? -4.887 -8.686 -2.316 1.00 90.81 104 ILE A N 1
ATOM 867 C CA . ILE A 1 104 ? -3.477 -8.681 -2.707 1.00 90.81 104 ILE A CA 1
ATOM 868 C C . ILE A 1 104 ? -3.293 -9.343 -4.068 1.00 90.81 104 ILE A C 1
ATOM 870 O O . ILE A 1 104 ? -2.619 -8.773 -4.912 1.00 90.81 104 ILE A O 1
ATOM 874 N N . SER A 1 105 ? -3.946 -10.476 -4.349 1.00 86.69 105 SER A N 1
ATOM 875 C CA . SER A 1 105 ? -3.877 -11.111 -5.671 1.00 86.69 105 SER A CA 1
ATOM 876 C C . SER A 1 105 ? -4.502 -10.245 -6.762 1.00 86.69 105 SER A C 1
ATOM 878 O O . SER A 1 105 ? -4.037 -10.263 -7.900 1.00 86.69 105 SER A O 1
ATOM 880 N N . TRP A 1 106 ? -5.542 -9.480 -6.425 1.00 87.81 106 TRP A N 1
ATOM 881 C CA . TRP A 1 106 ? -6.147 -8.522 -7.337 1.00 87.81 106 TRP A CA 1
ATOM 882 C C . TRP A 1 106 ? -5.224 -7.335 -7.584 1.00 87.81 106 TRP A C 1
ATOM 884 O O . TRP A 1 106 ? -4.986 -7.014 -8.732 1.00 87.81 106 TRP A O 1
ATOM 894 N N . SER A 1 107 ? -4.648 -6.720 -6.554 1.00 90.62 107 SER A N 1
ATOM 895 C CA . SER A 1 107 ? -3.785 -5.537 -6.709 1.00 90.62 107 SER A CA 1
ATOM 896 C C . SER A 1 107 ? -2.350 -5.851 -7.159 1.00 90.62 107 SER A C 1
ATOM 898 O O . SER A 1 107 ? -1.675 -4.966 -7.678 1.00 90.62 107 SER A O 1
ATOM 900 N N . ALA A 1 108 ? -1.889 -7.095 -7.011 1.00 87.31 108 ALA A N 1
ATOM 901 C CA . ALA A 1 108 ? -0.537 -7.555 -7.336 1.00 87.31 108 ALA A CA 1
ATOM 902 C C . ALA A 1 108 ? -0.035 -7.190 -8.751 1.00 87.31 108 ALA A C 1
ATOM 904 O O . ALA A 1 108 ? 1.104 -6.726 -8.853 1.00 87.31 108 ALA A O 1
ATOM 905 N N . PRO A 1 109 ? -0.834 -7.317 -9.833 1.00 86.25 109 PRO A N 1
ATOM 906 C CA . PRO A 1 109 ? -0.405 -6.943 -11.182 1.00 86.25 109 PRO A CA 1
ATOM 907 C C . PRO A 1 109 ? 0.022 -5.477 -11.303 1.00 86.25 109 PRO A C 1
ATOM 909 O O . PRO A 1 109 ? 0.926 -5.180 -12.071 1.00 86.25 109 PRO A O 1
ATOM 912 N N . LEU A 1 110 ? -0.540 -4.567 -10.493 1.00 87.88 110 LEU A N 1
ATOM 913 C CA . LEU A 1 110 ? -0.141 -3.155 -10.513 1.00 87.88 110 LEU A CA 1
ATOM 914 C C . LEU A 1 110 ? 1.353 -2.973 -10.209 1.00 87.88 110 LEU A C 1
ATOM 916 O O . LEU A 1 110 ? 1.980 -2.059 -10.720 1.00 87.88 110 LEU A O 1
ATOM 920 N N . TYR A 1 111 ? 1.940 -3.835 -9.385 1.00 88.44 111 TYR A N 1
ATOM 921 C CA . TYR A 1 111 ? 3.372 -3.785 -9.105 1.00 88.44 111 TYR A CA 1
ATOM 922 C C . TYR A 1 111 ? 4.162 -4.732 -10.011 1.00 88.44 111 TYR A C 1
ATOM 924 O O . TYR A 1 111 ? 5.189 -4.354 -10.570 1.00 88.44 111 TYR A O 1
ATOM 932 N N . PHE A 1 112 ? 3.689 -5.970 -10.168 1.00 86.75 112 PHE A N 1
ATOM 933 C CA . PHE A 1 112 ? 4.466 -6.991 -10.863 1.00 86.75 112 PHE A CA 1
ATOM 934 C C . PHE A 1 112 ? 4.550 -6.783 -12.375 1.00 86.75 112 PHE A C 1
ATOM 936 O O . PHE A 1 112 ? 5.590 -7.117 -12.938 1.00 86.75 112 PHE A O 1
ATOM 943 N N . ASP A 1 113 ? 3.539 -6.196 -13.021 1.00 85.19 113 ASP A N 1
ATOM 944 C CA . ASP A 1 113 ? 3.601 -5.909 -14.461 1.00 85.19 113 ASP A CA 1
ATOM 945 C C . ASP A 1 113 ? 4.722 -4.897 -14.757 1.00 85.19 113 ASP A C 1
ATOM 947 O O . ASP A 1 113 ? 5.533 -5.114 -15.655 1.00 85.19 113 ASP A O 1
ATOM 951 N N . ASP A 1 114 ? 4.858 -3.862 -13.924 1.00 89.62 114 ASP A N 1
ATOM 952 C CA . ASP A 1 114 ? 5.959 -2.896 -13.994 1.00 89.62 114 ASP A CA 1
ATOM 953 C C . ASP A 1 114 ? 7.321 -3.556 -13.702 1.00 89.62 114 ASP A C 1
ATOM 955 O O . ASP A 1 114 ? 8.337 -3.189 -14.295 1.00 89.62 114 ASP A O 1
ATOM 959 N N . CYS A 1 115 ? 7.370 -4.553 -12.810 1.00 87.50 115 CYS A N 1
ATOM 960 C CA . CYS A 1 115 ? 8.598 -5.308 -12.563 1.00 87.50 115 CYS A CA 1
ATOM 961 C C . CYS A 1 115 ? 9.015 -6.194 -13.737 1.00 87.50 115 CYS A C 1
ATOM 963 O O . CYS A 1 115 ? 10.214 -6.342 -13.989 1.00 87.50 115 CYS A O 1
ATOM 965 N N . VAL A 1 116 ? 8.049 -6.783 -14.442 1.00 86.31 116 VAL A N 1
ATOM 966 C CA . VAL A 1 116 ? 8.296 -7.523 -15.682 1.00 86.31 116 VAL A CA 1
ATOM 967 C C . VAL A 1 116 ? 8.740 -6.559 -16.778 1.00 86.31 116 VAL A C 1
ATOM 969 O O . VAL A 1 116 ? 9.740 -6.820 -17.444 1.00 86.31 116 VAL A O 1
ATOM 972 N N . GLU A 1 117 ? 8.083 -5.402 -16.907 1.00 84.19 117 GLU A N 1
ATOM 973 C CA . GLU A 1 117 ? 8.485 -4.362 -17.855 1.00 84.19 117 GLU A CA 1
ATOM 974 C C . GLU A 1 117 ? 9.922 -3.895 -17.578 1.00 84.19 117 GLU A C 1
ATOM 976 O O . GLU A 1 117 ? 10.712 -3.757 -18.508 1.00 84.19 117 GLU A O 1
ATOM 981 N N . GLY A 1 118 ? 10.304 -3.706 -16.312 1.00 85.62 118 GLY A N 1
ATOM 982 C CA . GLY A 1 118 ? 11.667 -3.366 -15.888 1.00 85.62 118 GLY A CA 1
ATOM 983 C C . GLY A 1 118 ? 12.689 -4.507 -16.006 1.00 85.62 118 GLY A C 1
ATOM 984 O O . GLY A 1 118 ? 13.866 -4.302 -15.711 1.00 85.62 118 GLY A O 1
ATOM 985 N N . GLY A 1 119 ? 12.274 -5.709 -16.417 1.00 85.75 119 GLY A N 1
ATOM 986 C CA . GLY A 1 119 ? 13.144 -6.884 -16.515 1.00 85.75 119 GLY A CA 1
ATOM 987 C C . GLY A 1 119 ? 13.623 -7.437 -15.1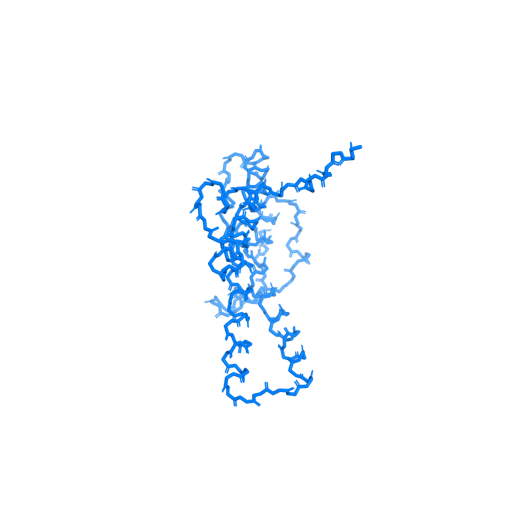65 1.00 85.75 119 GLY A C 1
ATOM 988 O O . GLY A 1 119 ? 14.554 -8.240 -15.132 1.00 85.75 119 GLY A O 1
ATOM 989 N N . TRP A 1 120 ? 13.019 -7.019 -14.046 1.00 86.00 120 TRP A N 1
ATOM 990 C CA . TRP A 1 120 ? 13.365 -7.494 -12.697 1.00 86.00 120 TRP A CA 1
ATOM 991 C C . TRP A 1 120 ? 12.669 -8.803 -12.333 1.00 86.00 120 TRP A C 1
ATOM 993 O O . TRP A 1 120 ? 13.150 -9.544 -11.476 1.00 86.00 120 TRP A O 1
ATOM 1003 N N . LEU A 1 121 ? 11.544 -9.095 -12.982 1.00 84.81 121 LEU A N 1
ATOM 1004 C CA . LEU A 1 121 ? 10.839 -10.363 -12.865 1.00 84.81 121 LEU A CA 1
ATOM 1005 C C . LEU A 1 121 ? 10.659 -10.984 -14.237 1.00 84.81 121 LEU A C 1
ATOM 1007 O O . LEU A 1 121 ? 10.478 -10.291 -15.236 1.00 84.81 121 LEU A O 1
ATOM 1011 N N . ARG A 1 122 ? 10.692 -12.315 -14.270 1.00 81.12 122 ARG A N 1
ATOM 1012 C CA . ARG A 1 122 ? 10.380 -13.040 -15.494 1.00 81.12 122 ARG A CA 1
ATOM 1013 C C . AR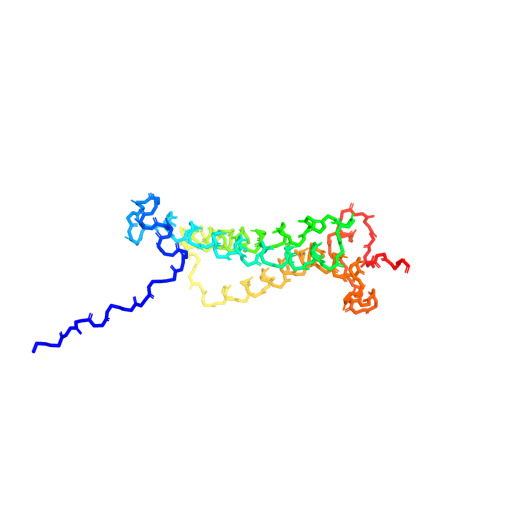G A 1 122 ? 8.863 -13.217 -15.604 1.00 81.12 122 ARG A C 1
ATOM 1015 O O . ARG A 1 122 ? 8.226 -13.475 -14.580 1.00 81.12 122 ARG A O 1
ATOM 1022 N N . PRO A 1 123 ? 8.260 -13.125 -16.793 1.00 69.19 123 PRO A N 1
ATOM 1023 C CA . PRO A 1 123 ? 6.816 -13.308 -16.947 1.00 69.19 123 PRO A CA 1
ATOM 1024 C C . PRO A 1 123 ? 6.299 -14.624 -16.334 1.00 69.19 123 PRO A C 1
ATOM 1026 O O . PRO A 1 123 ? 5.225 -14.667 -15.740 1.00 69.19 123 PRO A O 1
ATOM 1029 N N . GLU A 1 124 ? 7.099 -15.694 -16.384 1.00 69.75 124 GLU A N 1
ATOM 1030 C CA . GLU A 1 124 ? 6.758 -16.992 -15.797 1.00 69.75 124 GLU A CA 1
ATOM 1031 C C . GLU A 1 124 ? 6.772 -17.028 -14.258 1.00 69.75 124 GLU A C 1
ATOM 1033 O O . GLU A 1 124 ? 6.232 -17.965 -13.672 1.00 69.75 124 GLU A O 1
ATOM 1038 N N . THR A 1 125 ? 7.353 -16.023 -13.585 1.00 68.50 125 THR A N 1
ATOM 1039 C CA . THR A 1 125 ? 7.318 -15.941 -12.112 1.00 68.50 125 THR A CA 1
ATOM 1040 C C . THR A 1 125 ? 5.969 -15.487 -11.558 1.00 68.50 125 THR A C 1
ATOM 1042 O O . THR A 1 125 ? 5.690 -15.756 -10.390 1.00 68.50 125 THR A O 1
ATOM 1045 N N . TRP A 1 126 ? 5.103 -14.880 -12.378 1.00 63.78 126 TRP A N 1
ATOM 1046 C CA . TRP A 1 126 ? 3.743 -14.516 -11.975 1.00 63.78 126 TRP A CA 1
ATOM 1047 C C . TRP A 1 126 ? 2.702 -15.033 -12.985 1.00 63.78 126 TRP A C 1
ATOM 1049 O O . TRP A 1 126 ? 2.216 -14.293 -13.841 1.00 63.78 126 TRP A O 1
ATOM 1059 N N . PRO A 1 127 ? 2.334 -16.326 -12.908 1.00 58.44 127 PRO A N 1
ATOM 1060 C CA . PRO A 1 127 ? 1.567 -16.990 -13.961 1.00 58.44 127 PRO A CA 1
ATOM 1061 C C . PRO A 1 127 ? 0.077 -16.605 -14.020 1.00 58.44 127 PRO A C 1
ATOM 1063 O O . PRO A 1 127 ? -0.606 -17.027 -14.953 1.00 58.44 127 PRO A O 1
ATOM 1066 N N . VAL A 1 128 ? -0.445 -15.842 -13.047 1.00 59.88 128 VAL A N 1
ATOM 1067 C CA . VAL A 1 128 ? -1.888 -15.563 -12.909 1.00 59.88 128 VAL A CA 1
ATOM 1068 C C . VAL A 1 128 ? -2.162 -14.112 -12.517 1.00 59.88 128 VAL A C 1
ATOM 1070 O O . VAL A 1 128 ? -1.775 -13.675 -11.439 1.00 59.88 128 VAL A O 1
ATOM 1073 N N . SER A 1 129 ? -2.888 -13.369 -13.355 1.00 63.84 129 SER A N 1
ATOM 1074 C CA . SER A 1 129 ? -3.329 -11.998 -13.053 1.00 63.84 129 SER A CA 1
ATOM 1075 C C . SER A 1 129 ? -4.848 -11.955 -12.898 1.00 63.84 129 SER A C 1
ATOM 1077 O O . SER A 1 129 ? -5.581 -12.194 -13.856 1.00 63.84 129 SER A O 1
ATOM 1079 N N . LEU A 1 130 ? -5.338 -11.640 -11.692 1.00 63.44 130 LEU A N 1
ATOM 1080 C CA . LEU A 1 130 ? -6.778 -11.481 -11.455 1.00 63.44 130 LEU A CA 1
ATOM 1081 C C . LEU A 1 130 ? -7.336 -10.235 -12.157 1.00 63.44 130 LEU A C 1
ATOM 1083 O O . LEU A 1 130 ? -8.464 -10.280 -12.633 1.00 63.44 130 LEU A O 1
ATOM 1087 N N . ILE A 1 131 ? -6.566 -9.145 -12.272 1.00 64.19 131 ILE A N 1
ATOM 1088 C CA . ILE A 1 131 ? -6.997 -7.950 -13.020 1.00 64.19 131 ILE A CA 1
ATOM 1089 C C . ILE A 1 131 ? -7.131 -8.269 -14.506 1.00 64.19 131 ILE A C 1
ATOM 1091 O O . ILE A 1 131 ? -8.176 -7.989 -15.086 1.00 64.19 131 ILE A O 1
ATOM 1095 N N . HIS A 1 132 ? -6.117 -8.874 -15.130 1.00 63.97 132 HIS A N 1
ATOM 1096 C CA . HIS A 1 132 ? -6.207 -9.219 -16.549 1.00 63.97 132 HIS A CA 1
ATOM 1097 C C . HIS A 1 132 ? -7.256 -10.310 -16.801 1.00 63.97 132 HIS A C 1
ATOM 1099 O O . HIS A 1 132 ? -8.032 -10.191 -17.748 1.00 63.97 132 HIS A O 1
ATOM 1105 N N . GLY A 1 133 ? -7.384 -11.289 -15.902 1.00 67.75 133 GLY A N 1
ATOM 1106 C CA . GLY A 1 133 ? -8.421 -12.317 -15.974 1.00 67.75 133 GLY A CA 1
ATOM 1107 C C . GLY A 1 133 ? -9.839 -11.751 -15.885 1.00 67.75 133 GLY A C 1
ATOM 1108 O O . GLY A 1 133 ? -10.673 -12.062 -16.730 1.00 67.75 133 GLY A O 1
ATOM 1109 N N . VAL A 1 134 ? -10.113 -10.877 -14.910 1.00 70.50 134 VAL A N 1
ATOM 1110 C CA . VAL A 1 134 ? -11.454 -10.299 -14.695 1.00 70.50 134 VAL A CA 1
ATOM 1111 C C . VAL A 1 134 ? -11.780 -9.200 -15.710 1.00 70.50 134 VAL A C 1
ATOM 1113 O O . VAL A 1 134 ? -12.916 -9.115 -16.164 1.00 70.50 134 VAL A O 1
ATOM 1116 N N . TRP A 1 135 ? -10.810 -8.355 -16.073 1.00 68.94 135 TRP A N 1
ATOM 1117 C CA . TRP A 1 135 ? -11.052 -7.172 -16.908 1.00 68.94 135 TRP A CA 1
ATOM 1118 C C . TRP A 1 135 ? -10.871 -7.437 -18.406 1.00 68.94 135 TRP A C 1
ATOM 1120 O O . TRP A 1 135 ? -11.601 -6.876 -19.218 1.00 68.94 135 TRP A O 1
ATOM 1130 N N . LYS A 1 136 ? -9.897 -8.275 -18.784 1.00 65.62 136 LYS A N 1
ATOM 1131 C CA . LYS A 1 136 ? -9.556 -8.567 -20.189 1.00 65.62 136 LYS A CA 1
ATOM 1132 C C . LYS A 1 136 ? -9.864 -10.009 -20.609 1.00 65.62 136 LYS A C 1
ATOM 1134 O O . LYS A 1 136 ? -9.762 -10.322 -21.787 1.00 65.62 136 LYS A O 1
ATOM 1139 N N . GLY A 1 137 ? -10.237 -10.891 -19.676 1.00 70.75 137 GLY A N 1
ATOM 1140 C CA . GLY A 1 137 ? -10.365 -12.332 -19.939 1.00 70.75 137 GLY A CA 1
ATOM 1141 C C . GLY A 1 137 ? -9.017 -13.056 -20.070 1.00 70.75 137 GLY A C 1
ATOM 1142 O O . 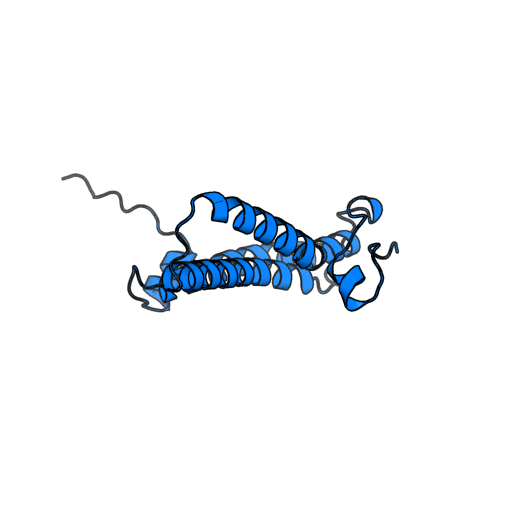GLY A 1 137 ? -8.975 -14.245 -20.383 1.00 70.75 137 GLY A O 1
ATOM 1143 N N . GLU A 1 138 ? -7.910 -12.357 -19.813 1.00 68.19 138 GLU A N 1
ATOM 1144 C CA . GLU A 1 138 ? -6.540 -12.834 -19.988 1.00 68.19 138 GLU A CA 1
ATOM 1145 C C . GLU A 1 138 ? -5.980 -13.277 -18.635 1.00 68.19 138 GLU A C 1
ATOM 1147 O O . GLU A 1 138 ? -5.372 -12.515 -17.890 1.00 68.19 138 GLU A O 1
ATOM 1152 N N . TRP A 1 139 ? -6.222 -14.535 -18.273 1.00 63.78 139 TRP A N 1
ATOM 1153 C CA . TRP A 1 139 ? -5.821 -15.070 -16.965 1.00 63.78 139 TRP A CA 1
ATOM 1154 C C . TRP A 1 139 ? -4.306 -15.221 -16.793 1.00 63.78 139 TRP A C 1
ATOM 1156 O O . TRP A 1 139 ? -3.829 -15.343 -15.666 1.00 63.78 139 TRP A O 1
ATOM 1166 N N . LYS A 1 140 ? -3.553 -15.198 -17.897 1.00 58.56 140 LYS A N 1
ATOM 1167 C CA . LYS A 1 140 ? -2.090 -15.208 -17.911 1.00 58.56 140 LYS A CA 1
ATOM 1168 C C . LYS A 1 140 ? -1.589 -13.778 -18.069 1.00 58.56 140 LYS A C 1
ATOM 1170 O O . LYS A 1 140 ? -2.098 -13.052 -18.917 1.00 58.56 140 LYS A O 1
ATOM 1175 N N . ALA A 1 141 ? -0.589 -13.385 -17.282 1.00 55.41 141 ALA A N 1
ATOM 1176 C CA . ALA A 1 141 ? 0.150 -12.160 -17.571 1.00 55.41 141 ALA A CA 1
ATOM 1177 C C . ALA A 1 141 ? 0.781 -12.301 -18.966 1.00 55.41 141 ALA A C 1
ATOM 1179 O O . ALA A 1 141 ? 1.383 -13.338 -19.263 1.00 55.41 141 ALA A O 1
ATOM 1180 N N . ASN A 1 142 ? 0.573 -11.314 -19.842 1.00 50.47 142 ASN A N 1
ATOM 1181 C CA . ASN A 1 142 ? 1.088 -11.372 -21.206 1.00 50.47 142 ASN A CA 1
ATOM 1182 C C . ASN A 1 142 ? 2.616 -11.478 -21.154 1.00 50.47 142 ASN A C 1
ATOM 1184 O O . ASN A 1 142 ? 3.305 -10.621 -20.605 1.00 50.47 142 ASN A O 1
ATOM 1188 N N . THR A 1 143 ? 3.113 -12.589 -21.688 1.00 45.41 143 THR A N 1
ATOM 1189 C CA . THR A 1 143 ? 4.528 -12.808 -21.969 1.00 45.41 143 THR A CA 1
ATOM 1190 C C . THR A 1 143 ? 4.855 -11.927 -23.166 1.00 45.41 143 THR A C 1
ATOM 1192 O O . THR A 1 143 ? 4.224 -12.065 -24.213 1.00 45.41 143 THR A O 1
ATOM 1195 N N . VAL A 1 144 ? 5.761 -10.968 -22.981 1.00 43.50 144 VAL A N 1
ATOM 1196 C CA . VAL A 1 144 ? 6.429 -10.311 -24.112 1.00 43.50 144 VAL A CA 1
ATOM 1197 C C . VAL A 1 144 ? 7.473 -11.272 -24.658 1.00 43.50 144 VAL A C 1
ATOM 1199 O O . VAL A 1 144 ? 8.176 -11.885 -23.820 1.00 43.50 144 VAL A O 1
#